Protein AF-A0A7C1JUN6-F1 (afdb_monomer)

Solvent-accessible surface area (backbone atoms only — not comparable to full-atom values): 7566 Å² total; per-residue (Å²): 134,85,79,78,37,72,44,76,47,82,46,76,42,51,48,76,49,101,58,29,40,83,47,44,65,72,46,50,34,46,68,40,61,66,37,29,91,39,66,38,93,96,44,96,58,26,58,61,66,37,82,45,52,35,32,42,36,38,37,27,39,73,39,91,88,45,59,90,89,56,25,65,39,81,71,44,82,46,77,49,48,46,48,38,42,31,40,99,47,67,50,42,90,83,76,44,19,34,9,30,55,36,45,45,66,41,56,75,70,51,61,38,80,40,94,45,60,66,55,37,50,53,54,42,37,54,57,41,69,67,56,79,132

Secondary structure (DSSP, 8-state):
-----EEEEEEEEEEEETTEES--EEEESSGGGT-TTS--TT-SS-GGG-SEEEEEEEEEEE-TTS-TTTSEEEEEEEEEEHHHHEEEEEEETTTTEEEEP-BHHHHHHT--SSSSHHHHHHHHHHHHHT---

pLDDT: mean 89.59, std 12.96, range [29.72, 98.5]

Structure (mmCIF, N/CA/C/O backbone):
data_AF-A0A7C1JUN6-F1
#
_entry.id   AF-A0A7C1JUN6-F1
#
loop_
_atom_site.group_PDB
_atom_site.id
_atom_site.type_symbol
_atom_site.label_atom_id
_atom_site.label_alt_id
_atom_site.label_comp_id
_atom_site.label_asym_id
_atom_site.label_entity_id
_atom_site.label_seq_id
_atom_site.pdbx_PDB_ins_code
_atom_site.Cartn_x
_atom_site.Cartn_y
_atom_site.Cartn_z
_atom_site.occupancy
_atom_site.B_iso_or_equiv
_atom_site.auth_seq_id
_atom_site.auth_comp_id
_atom_site.auth_asym_id
_atom_site.auth_atom_id
_atom_site.pdbx_PDB_model_num
ATOM 1 N N . MET A 1 1 ? -31.708 -3.121 4.197 1.00 29.72 1 MET A N 1
ATOM 2 C CA . MET A 1 1 ? -30.830 -3.143 3.010 1.00 29.72 1 MET A CA 1
ATOM 3 C C . MET A 1 1 ? -29.612 -2.299 3.358 1.00 29.72 1 MET A C 1
ATOM 5 O O . MET A 1 1 ? -29.731 -1.084 3.374 1.00 29.72 1 MET A O 1
ATOM 9 N N . LEU A 1 2 ? -28.510 -2.916 3.797 1.00 32.06 2 LEU A N 1
ATOM 10 C CA . LEU A 1 2 ? -27.254 -2.192 4.029 1.00 32.06 2 LEU A CA 1
ATOM 11 C C . LEU A 1 2 ? -26.626 -1.947 2.655 1.00 32.06 2 LEU A C 1
ATOM 13 O O . LEU A 1 2 ? -26.251 -2.900 1.974 1.00 32.06 2 LEU A O 1
ATOM 17 N N . PHE A 1 3 ? -26.595 -0.692 2.209 1.00 34.91 3 PHE A N 1
ATOM 18 C CA . PHE A 1 3 ? -25.798 -0.319 1.047 1.00 34.91 3 PHE A CA 1
ATOM 19 C C . PHE A 1 3 ? -24.338 -0.349 1.480 1.00 34.91 3 PHE A C 1
ATOM 21 O O . PHE A 1 3 ? -23.904 0.524 2.224 1.00 34.91 3 PHE A O 1
ATOM 28 N N . ALA A 1 4 ? -23.606 -1.370 1.042 1.00 46.62 4 ALA A N 1
ATOM 29 C CA . ALA A 1 4 ? -22.183 -1.432 1.302 1.00 46.62 4 ALA A CA 1
ATOM 30 C C . ALA A 1 4 ? -21.462 -0.378 0.459 1.00 46.62 4 ALA A C 1
ATOM 32 O O . ALA A 1 4 ? -21.389 -0.493 -0.769 1.00 46.62 4 ALA A O 1
ATOM 33 N N . HIS A 1 5 ? -20.944 0.669 1.097 1.00 58.88 5 HIS A N 1
ATOM 34 C CA . HIS A 1 5 ? -20.105 1.644 0.416 1.00 58.88 5 HIS A CA 1
ATOM 35 C C . HIS A 1 5 ? -18.682 1.082 0.349 1.00 58.88 5 HIS A C 1
ATOM 37 O O . HIS A 1 5 ? -17.964 1.047 1.341 1.00 58.88 5 HIS A O 1
ATOM 43 N N . LYS A 1 6 ? -18.249 0.632 -0.833 1.00 64.75 6 LYS A N 1
ATOM 44 C CA . LYS A 1 6 ? -16.844 0.267 -1.075 1.00 64.75 6 LYS A CA 1
ATOM 45 C C . LYS A 1 6 ? -16.107 1.447 -1.698 1.00 64.75 6 LYS A C 1
ATOM 47 O O . LYS A 1 6 ? -16.537 1.978 -2.722 1.00 64.75 6 LYS A O 1
ATOM 52 N N . GLY A 1 7 ? -15.012 1.871 -1.074 1.00 64.94 7 GLY A N 1
ATOM 53 C CA . GLY A 1 7 ? -14.135 2.919 -1.595 1.00 64.94 7 GLY A CA 1
ATOM 54 C C . GLY A 1 7 ? -12.971 2.306 -2.370 1.00 64.94 7 GLY A C 1
ATOM 55 O O . GLY A 1 7 ? -12.432 1.285 -1.952 1.00 64.94 7 GLY A O 1
ATOM 56 N N . SER A 1 8 ? -12.553 2.918 -3.478 1.00 62.59 8 SER A N 1
ATOM 57 C CA . SER A 1 8 ? -11.386 2.475 -4.256 1.00 62.59 8 SER A CA 1
ATOM 58 C C . SER A 1 8 ? -10.433 3.632 -4.537 1.00 62.59 8 SER A C 1
ATOM 60 O O . SER A 1 8 ? -10.881 4.681 -4.997 1.00 62.59 8 SER A O 1
ATOM 62 N N . ASN A 1 9 ? -9.129 3.430 -4.331 1.00 74.81 9 ASN A N 1
ATOM 63 C CA . ASN A 1 9 ? -8.092 4.403 -4.694 1.00 74.81 9 ASN A CA 1
ATOM 64 C C . ASN A 1 9 ? -7.117 3.825 -5.725 1.00 74.81 9 ASN A C 1
ATOM 66 O O . ASN A 1 9 ? -6.701 2.670 -5.617 1.00 74.81 9 ASN A O 1
ATOM 70 N N . LEU A 1 10 ? -6.720 4.660 -6.687 1.00 71.00 10 LEU A N 1
ATOM 71 C CA . LEU A 1 10 ? -5.759 4.319 -7.731 1.00 71.00 10 LEU A CA 1
ATOM 72 C C . LEU A 1 10 ? -4.354 4.786 -7.353 1.00 71.00 10 LEU A C 1
ATOM 74 O O . LEU A 1 10 ? -4.177 5.956 -7.022 1.00 71.00 10 LEU A O 1
ATOM 78 N N . LEU A 1 11 ? -3.364 3.897 -7.435 1.00 84.44 11 LEU A N 1
ATOM 79 C CA . LEU A 1 11 ? -1.960 4.211 -7.168 1.00 84.44 11 LEU A CA 1
ATOM 80 C C . LEU A 1 11 ? -1.072 3.662 -8.293 1.00 84.44 11 LEU A C 1
ATOM 82 O O . LEU A 1 11 ? -1.353 2.607 -8.852 1.00 84.44 11 LEU A O 1
ATOM 86 N N . THR A 1 12 ? 0.027 4.345 -8.605 1.00 78.31 12 THR A N 1
ATOM 87 C CA . THR A 1 12 ? 1.000 3.923 -9.628 1.00 78.31 12 THR A CA 1
ATOM 88 C C . THR A 1 12 ? 2.409 3.963 -9.052 1.00 78.31 12 THR A C 1
ATOM 90 O O . THR A 1 12 ? 2.744 4.919 -8.348 1.00 78.31 12 THR A O 1
ATOM 93 N N . ILE A 1 13 ? 3.252 2.973 -9.351 1.00 90.25 13 ILE A N 1
ATOM 94 C CA . ILE A 1 13 ? 4.625 2.935 -8.846 1.00 90.25 13 ILE A CA 1
ATOM 95 C C . ILE A 1 13 ? 5.596 2.258 -9.811 1.00 90.25 13 ILE A C 1
ATOM 97 O O . ILE A 1 13 ? 5.261 1.279 -10.477 1.00 90.25 13 ILE A O 1
ATOM 101 N N . ASN A 1 14 ? 6.829 2.757 -9.826 1.00 87.81 14 ASN A N 1
ATOM 102 C CA . ASN A 1 14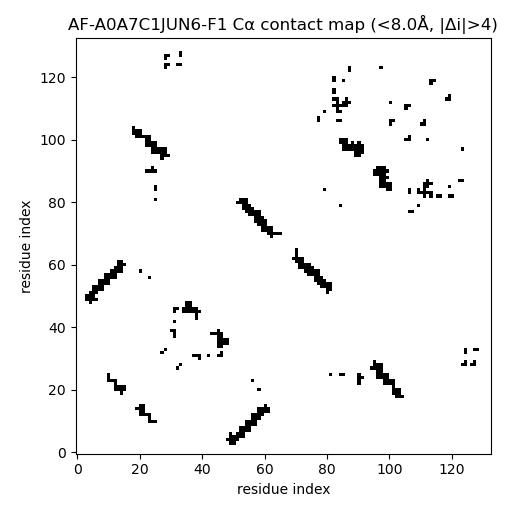 ? 7.918 2.135 -10.564 1.00 87.81 14 ASN A CA 1
ATOM 103 C C . ASN A 1 14 ? 8.503 0.934 -9.797 1.00 87.81 14 ASN A C 1
ATOM 105 O O . ASN A 1 14 ? 8.673 0.954 -8.567 1.00 87.81 14 ASN A O 1
ATOM 109 N N . ARG A 1 15 ? 8.867 -0.098 -10.552 1.00 92.81 15 ARG A N 1
ATOM 110 C CA . ARG A 1 15 ? 9.673 -1.232 -10.119 1.00 92.81 15 ARG A CA 1
ATOM 111 C C . ARG A 1 15 ? 11.136 -0.793 -9.968 1.00 92.81 15 ARG A C 1
ATOM 113 O O . ARG A 1 15 ? 11.707 -0.170 -10.852 1.00 92.81 15 ARG A O 1
ATOM 120 N N . ILE A 1 16 ? 11.755 -1.126 -8.835 1.00 90.56 16 ILE A N 1
ATOM 121 C CA . ILE A 1 16 ? 13.193 -0.892 -8.596 1.00 90.56 16 ILE A CA 1
ATOM 122 C C . ILE A 1 16 ? 14.009 -2.127 -8.986 1.00 90.56 16 ILE A C 1
ATOM 124 O O . ILE A 1 16 ? 15.139 -2.012 -9.447 1.00 90.56 16 ILE A O 1
ATOM 128 N N . SER A 1 17 ? 13.464 -3.323 -8.768 1.00 91.31 17 SER A N 1
ATOM 129 C CA . SER A 1 17 ? 14.097 -4.584 -9.159 1.00 91.31 17 SER A CA 1
ATOM 130 C C . SER A 1 17 ? 13.046 -5.663 -9.405 1.00 91.31 17 SER A C 1
ATOM 132 O O . SER A 1 17 ? 11.865 -5.452 -9.134 1.00 91.31 17 SER A O 1
ATOM 134 N N . LYS A 1 18 ? 13.470 -6.843 -9.879 1.00 89.56 18 LYS A N 1
ATOM 135 C CA . LYS A 1 18 ? 12.582 -7.954 -10.269 1.00 89.56 18 LYS A CA 1
ATOM 136 C C . LYS A 1 18 ? 11.439 -8.236 -9.280 1.00 89.56 18 LYS A C 1
ATOM 138 O O . LYS A 1 18 ? 10.328 -8.492 -9.727 1.00 89.56 18 LYS A O 1
ATOM 143 N N . ASN A 1 19 ? 11.697 -8.166 -7.970 1.00 93.88 19 ASN A N 1
ATOM 144 C CA . ASN A 1 19 ? 10.692 -8.409 -6.927 1.00 93.88 19 ASN A CA 1
ATOM 145 C C . ASN A 1 19 ? 10.514 -7.223 -5.954 1.00 93.88 19 ASN A C 1
ATOM 147 O O . ASN A 1 19 ? 10.147 -7.410 -4.795 1.00 93.88 19 ASN A O 1
ATOM 151 N N . ARG A 1 20 ? 10.818 -5.986 -6.372 1.00 95.62 20 ARG A N 1
ATOM 152 C CA . ARG A 1 20 ? 10.748 -4.830 -5.465 1.00 95.62 20 ARG A CA 1
ATOM 153 C C . ARG A 1 20 ? 10.270 -3.552 -6.137 1.00 95.62 20 ARG A C 1
ATOM 155 O O . ARG A 1 20 ? 10.768 -3.177 -7.194 1.00 95.62 20 ARG A O 1
ATOM 162 N N . ILE A 1 21 ? 9.384 -2.831 -5.456 1.00 95.06 21 ILE A N 1
ATOM 163 C CA . ILE A 1 21 ? 8.948 -1.469 -5.804 1.00 95.06 21 ILE A CA 1
ATOM 164 C C . ILE A 1 21 ? 9.556 -0.424 -4.860 1.00 95.06 21 ILE A C 1
ATOM 166 O O . ILE A 1 21 ? 10.036 -0.746 -3.768 1.00 95.06 21 ILE A O 1
ATOM 170 N N . SER A 1 22 ? 9.504 0.854 -5.244 1.00 90.25 22 SER A N 1
ATOM 171 C CA . SER A 1 22 ? 9.870 1.965 -4.347 1.00 90.25 22 SER A CA 1
ATOM 172 C C . SER A 1 22 ? 8.918 2.104 -3.156 1.00 90.25 22 SER A C 1
ATOM 174 O O . SER A 1 22 ? 9.361 2.461 -2.056 1.00 90.25 22 SER A O 1
ATOM 176 N N . GLY A 1 23 ? 7.659 1.705 -3.349 1.00 92.38 23 GLY A N 1
ATOM 177 C CA . GLY A 1 23 ? 6.589 1.680 -2.355 1.00 92.38 23 GLY A CA 1
ATOM 178 C C . GLY A 1 23 ? 5.499 2.696 -2.683 1.00 92.38 23 GLY A C 1
ATOM 179 O O . GLY A 1 23 ? 5.791 3.849 -2.985 1.00 92.38 23 GLY A O 1
ATOM 180 N N . PHE A 1 24 ? 4.241 2.275 -2.600 1.00 93.75 24 PHE A N 1
ATOM 181 C CA . PHE A 1 24 ? 3.095 3.163 -2.747 1.00 93.75 24 PHE A CA 1
ATOM 182 C C . PHE A 1 24 ? 2.894 4.032 -1.497 1.00 93.75 24 PHE A C 1
ATOM 184 O O . PHE A 1 24 ? 3.221 3.631 -0.374 1.00 93.75 24 PHE A O 1
ATOM 191 N N . THR A 1 25 ? 2.275 5.197 -1.684 1.00 93.69 25 THR A N 1
ATOM 192 C CA . THR A 1 25 ? 1.709 6.020 -0.609 1.00 93.69 25 THR A CA 1
ATOM 193 C C . THR A 1 25 ? 0.220 5.711 -0.467 1.00 93.69 25 THR A C 1
ATOM 195 O O . THR A 1 25 ? -0.613 6.116 -1.271 1.00 93.69 25 THR A O 1
ATOM 198 N N . VAL A 1 26 ? -0.146 4.980 0.582 1.00 93.06 26 VAL A N 1
ATOM 199 C CA . VAL A 1 26 ? -1.496 4.427 0.775 1.00 93.06 26 VAL A CA 1
ATOM 200 C C . VAL A 1 26 ? -2.408 5.409 1.532 1.00 93.06 26 VAL A C 1
ATOM 202 O O . VAL A 1 26 ? -3.155 5.050 2.444 1.00 93.06 26 VAL A O 1
ATOM 205 N N . GLY A 1 27 ? -2.330 6.689 1.168 1.00 90.62 27 GLY A N 1
ATOM 206 C CA . GLY A 1 27 ? -3.040 7.783 1.831 1.00 90.62 27 GLY A CA 1
ATOM 207 C C . GLY A 1 27 ? -2.400 8.254 3.144 1.00 90.62 27 GLY A C 1
ATOM 208 O O . GLY A 1 27 ? -1.450 7.662 3.659 1.00 90.62 27 GLY A O 1
ATOM 209 N N . SER A 1 28 ? -2.909 9.366 3.681 1.00 91.56 28 SER A N 1
ATOM 210 C CA . SER A 1 28 ? -2.420 9.940 4.939 1.00 91.56 28 SER A CA 1
ATOM 211 C C . SER A 1 28 ? -2.964 9.187 6.155 1.00 91.56 28 SER A C 1
ATOM 213 O O . SER A 1 28 ? -4.117 8.766 6.157 1.00 91.56 28 SER A O 1
ATOM 215 N N . PHE A 1 29 ? -2.159 9.079 7.216 1.00 93.50 29 PHE A N 1
ATOM 216 C CA . PHE A 1 29 ? -2.620 8.657 8.549 1.00 93.50 29 PHE A CA 1
ATOM 217 C C . PHE A 1 29 ? -2.960 9.848 9.467 1.00 93.50 29 PHE A C 1
ATOM 219 O O . PHE A 1 29 ? -2.943 9.732 10.693 1.00 93.50 29 PHE A O 1
ATOM 226 N N . ALA A 1 30 ? -3.236 11.011 8.875 1.00 90.88 30 ALA A N 1
ATOM 227 C CA . ALA A 1 30 ? -3.783 12.201 9.522 1.00 90.88 30 ALA A CA 1
ATOM 228 C C . ALA A 1 30 ? -5.137 12.585 8.886 1.00 90.88 30 ALA A C 1
ATOM 230 O O . ALA A 1 30 ? -5.602 11.930 7.951 1.00 90.88 30 ALA A O 1
ATOM 231 N N . GLY A 1 31 ? -5.781 13.645 9.387 1.00 91.12 31 GLY A N 1
ATOM 232 C CA . GLY A 1 31 ? -7.015 14.181 8.801 1.00 91.12 31 GLY A CA 1
ATOM 233 C C . GLY A 1 31 ? -8.147 13.153 8.786 1.00 91.12 31 GLY A C 1
ATOM 234 O O . GLY A 1 31 ? -8.565 12.691 9.848 1.00 91.12 31 GLY A O 1
ATOM 235 N N . TYR A 1 32 ? -8.608 12.769 7.588 1.00 92.44 32 TYR A N 1
ATOM 236 C CA . TYR A 1 32 ? -9.741 11.849 7.403 1.00 92.44 32 TYR A CA 1
ATOM 237 C C . TYR A 1 32 ? -9.554 10.516 8.132 1.00 92.44 32 TYR A C 1
ATOM 239 O O . TYR A 1 32 ? -10.516 9.941 8.625 1.00 92.44 32 TYR A O 1
ATOM 247 N N . PHE A 1 33 ? -8.314 10.026 8.227 1.00 93.88 33 PHE A N 1
ATOM 248 C CA . PHE A 1 33 ? -8.037 8.718 8.815 1.00 93.88 33 PHE A CA 1
ATOM 249 C C . PHE A 1 33 ? -8.157 8.726 10.348 1.00 93.88 33 PHE A C 1
ATOM 251 O O . PHE A 1 33 ? -8.447 7.697 10.960 1.00 93.88 33 PHE A O 1
ATOM 258 N N . LEU A 1 34 ? -7.941 9.892 10.971 1.00 94.62 34 LEU A N 1
ATOM 259 C CA . LEU A 1 34 ? -8.098 10.100 12.415 1.00 94.62 34 LEU A CA 1
ATOM 260 C C . LEU A 1 34 ? -9.531 10.464 12.815 1.00 94.62 34 LEU A C 1
ATOM 262 O O . LEU A 1 34 ? -9.878 10.278 13.980 1.00 94.62 34 LEU A O 1
ATOM 266 N N . HIS A 1 35 ? -10.324 10.964 11.866 1.00 94.31 35 HIS A N 1
ATOM 267 C CA . HIS A 1 35 ? -11.705 11.407 12.056 1.00 94.31 35 HIS A CA 1
ATOM 268 C C . HIS A 1 35 ? -12.641 10.670 11.087 1.00 94.31 35 HIS A C 1
ATOM 270 O O . HIS A 1 35 ? -13.198 11.305 10.185 1.00 94.31 35 HIS A O 1
ATOM 276 N N . PRO A 1 36 ? -12.777 9.333 11.210 1.00 94.19 36 PRO A N 1
ATOM 277 C CA . PRO A 1 36 ? -13.568 8.532 10.279 1.00 94.19 36 PRO A CA 1
ATOM 278 C C . PRO A 1 36 ? -15.044 8.946 10.219 1.00 94.19 36 PRO A C 1
ATOM 280 O O . PRO A 1 36 ? -15.682 8.746 9.193 1.00 94.19 36 PRO A O 1
ATOM 283 N N . GLU A 1 37 ? -15.561 9.570 11.274 1.00 95.50 37 GLU A N 1
ATOM 284 C CA . GLU A 1 37 ? -16.924 10.084 11.393 1.00 95.50 37 GLU A CA 1
ATOM 285 C C . GLU A 1 37 ? -17.157 11.418 10.666 1.00 95.50 37 GLU A C 1
ATOM 287 O O . GLU A 1 37 ? -18.298 11.846 10.503 1.00 95.50 37 GLU A O 1
ATOM 292 N N . LYS A 1 38 ? -16.092 12.109 10.236 1.00 94.12 38 LYS A N 1
ATOM 293 C CA . LYS A 1 38 ? -16.189 13.440 9.627 1.00 94.12 38 LYS A CA 1
ATOM 294 C C . LYS A 1 38 ? -15.841 13.409 8.149 1.00 94.12 38 LYS A C 1
ATOM 296 O O . LYS A 1 38 ? -14.797 12.905 7.735 1.00 94.12 38 LYS A O 1
ATOM 301 N N . LYS A 1 39 ? -16.661 14.087 7.348 1.00 93.56 39 LYS A N 1
ATOM 302 C CA . LYS A 1 39 ? -16.317 14.402 5.963 1.00 93.56 39 LYS A CA 1
ATOM 303 C C . LYS A 1 39 ? -15.221 15.470 5.948 1.00 93.56 39 LYS A C 1
ATOM 305 O O . LYS A 1 39 ? -15.466 16.625 6.284 1.00 93.56 39 LYS A O 1
ATOM 310 N N . MET A 1 40 ? -14.010 15.076 5.569 1.00 89.12 40 MET A N 1
ATOM 311 C CA . MET A 1 40 ? -12.870 15.984 5.427 1.00 89.12 40 MET A CA 1
ATOM 312 C C . MET A 1 40 ? -12.779 16.572 4.010 1.00 89.12 40 MET A C 1
ATOM 314 O O . MET A 1 40 ? -13.302 15.972 3.065 1.00 89.12 40 MET A O 1
ATOM 318 N N . PRO A 1 41 ? -12.101 17.723 3.826 1.00 85.75 41 PRO A N 1
ATOM 319 C CA . PRO A 1 41 ? -11.816 18.261 2.498 1.00 85.75 41 PRO A CA 1
ATOM 320 C C . PRO A 1 41 ? -11.150 17.215 1.595 1.00 85.75 41 PRO A C 1
ATOM 322 O O . PRO A 1 41 ? -10.227 16.521 2.015 1.00 85.75 41 PRO A O 1
ATOM 325 N N . GLY A 1 42 ? -11.637 17.091 0.359 1.00 81.44 42 GLY A N 1
ATOM 326 C CA . GLY A 1 42 ? -11.169 16.086 -0.604 1.00 81.44 42 GLY A CA 1
ATOM 327 C C . GLY A 1 42 ? -11.827 14.705 -0.480 1.00 81.44 42 GLY A C 1
ATOM 328 O O . GLY A 1 42 ? -11.654 13.881 -1.373 1.00 81.44 42 GLY A O 1
ATOM 329 N N . CYS A 1 43 ? -12.626 14.447 0.560 1.00 84.62 43 CYS A N 1
ATOM 330 C CA . CYS A 1 43 ? -13.405 13.216 0.689 1.00 84.62 43 CYS A CA 1
ATOM 331 C C . CYS A 1 43 ? -14.863 13.445 0.259 1.00 84.62 43 CYS A C 1
ATOM 333 O O . CYS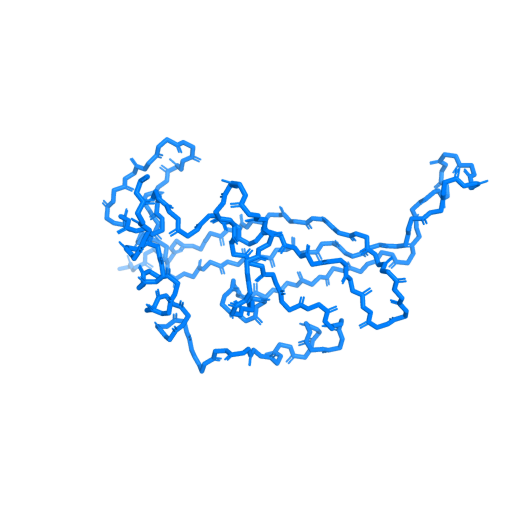 A 1 43 ? -15.510 14.401 0.692 1.00 84.62 43 CYS A O 1
ATOM 335 N N . LYS A 1 44 ? -15.412 12.545 -0.569 1.00 88.88 44 LYS A N 1
ATOM 336 C CA . LYS A 1 44 ? -16.839 12.578 -0.943 1.00 88.88 44 LYS A CA 1
ATOM 337 C C . LYS A 1 44 ? -17.736 12.207 0.244 1.00 88.88 44 LYS A C 1
ATOM 339 O O . LYS A 1 44 ? -18.727 12.897 0.484 1.00 88.88 44 LYS A O 1
ATOM 344 N N . PHE A 1 45 ? -17.313 11.193 0.995 1.00 91.06 45 PHE A N 1
ATOM 345 C CA . PHE A 1 45 ? -17.947 10.661 2.200 1.00 91.06 45 PHE A CA 1
ATOM 346 C C . PHE A 1 45 ? -16.906 10.549 3.332 1.00 91.06 45 PHE A C 1
ATOM 348 O O . PHE A 1 45 ? -15.710 10.443 3.030 1.00 91.06 45 PHE A O 1
ATOM 355 N N . PRO A 1 46 ? -17.312 10.609 4.612 1.00 94.00 46 PRO A N 1
ATOM 356 C CA . PRO A 1 46 ? -16.474 10.226 5.746 1.00 94.00 46 PRO A CA 1
ATOM 357 C C . PRO A 1 46 ? -15.825 8.853 5.540 1.00 94.00 46 PRO A C 1
ATOM 359 O O . PRO A 1 46 ? -16.410 7.953 4.945 1.00 94.00 46 PRO A O 1
ATOM 362 N N . TYR A 1 47 ? -14.605 8.674 6.045 1.00 93.44 47 TYR A N 1
ATOM 363 C CA . TYR A 1 47 ? -13.870 7.419 5.861 1.00 93.44 47 TYR A CA 1
ATOM 364 C C . TYR A 1 47 ? -14.591 6.212 6.484 1.00 93.44 47 TYR A C 1
ATOM 366 O O . TYR A 1 47 ? -14.511 5.116 5.939 1.00 93.44 47 TYR A O 1
ATOM 374 N N . GLY A 1 48 ? -15.298 6.420 7.598 1.00 93.56 48 GLY A N 1
ATOM 375 C CA . GLY A 1 48 ? -16.040 5.382 8.311 1.00 93.56 48 GLY A CA 1
ATOM 376 C C . GLY A 1 48 ? -17.398 5.027 7.705 1.00 93.56 48 GLY A C 1
ATOM 377 O O . GLY A 1 48 ? -18.048 4.133 8.227 1.00 93.56 48 GLY A O 1
ATOM 378 N N . GLU A 1 49 ? -17.840 5.701 6.635 1.00 94.81 49 GLU A N 1
ATOM 379 C CA . GLU A 1 49 ? -19.041 5.276 5.896 1.00 94.81 49 GLU A CA 1
ATOM 380 C C . GLU A 1 49 ? -18.762 4.103 4.951 1.00 94.81 49 GLU A C 1
ATOM 382 O O . GLU A 1 49 ? -19.701 3.475 4.473 1.00 94.81 49 GLU A O 1
ATOM 387 N N . PHE A 1 50 ? -17.489 3.814 4.666 1.00 92.00 50 PHE A N 1
ATOM 388 C CA . PHE A 1 50 ? -17.110 2.694 3.817 1.00 92.00 50 PHE A CA 1
ATOM 389 C C . PHE A 1 50 ? -16.890 1.427 4.644 1.00 92.00 50 PHE A C 1
ATOM 391 O O . PHE A 1 50 ? -16.139 1.460 5.617 1.00 92.00 50 PHE A O 1
ATOM 398 N N . ASP A 1 51 ? -17.458 0.306 4.196 1.00 92.19 51 ASP A N 1
ATOM 399 C CA . ASP A 1 51 ? -17.228 -1.007 4.818 1.00 92.19 51 ASP A CA 1
ATOM 400 C C . ASP A 1 51 ? -15.837 -1.554 4.492 1.00 92.19 51 ASP A C 1
ATOM 402 O O . ASP A 1 51 ? -15.259 -2.313 5.262 1.00 92.19 51 ASP A O 1
ATOM 406 N N . GLU A 1 52 ? -15.312 -1.196 3.317 1.00 92.31 52 GLU A N 1
ATOM 407 C CA . GLU A 1 52 ? -14.016 -1.652 2.830 1.00 92.31 52 GLU A CA 1
ATOM 408 C C . GLU A 1 52 ? -13.337 -0.563 1.991 1.00 92.31 52 GLU A C 1
ATOM 410 O O . GLU A 1 52 ? -13.958 0.092 1.142 1.00 92.31 52 GLU A O 1
ATOM 415 N N . HIS A 1 53 ? -12.020 -0.441 2.160 1.00 94.44 53 HIS A N 1
ATOM 416 C CA . HIS A 1 53 ? -11.165 0.422 1.346 1.00 94.44 53 HIS A CA 1
ATOM 417 C C . HIS A 1 53 ? -10.261 -0.429 0.460 1.00 94.44 53 HIS A C 1
ATOM 419 O O . HIS A 1 53 ? -9.366 -1.109 0.956 1.00 94.44 53 HIS A O 1
ATOM 425 N N . TRP A 1 54 ? -10.451 -0.366 -0.853 1.00 95.62 54 TRP A N 1
ATOM 426 C CA . TRP A 1 54 ? -9.667 -1.104 -1.842 1.00 95.62 54 TRP A CA 1
ATOM 427 C C . TRP A 1 54 ? -8.640 -0.216 -2.535 1.00 95.62 54 TRP A C 1
ATOM 429 O O . TRP A 1 54 ? -8.845 0.981 -2.746 1.00 95.62 54 TRP A O 1
ATOM 439 N N . ILE A 1 55 ? -7.519 -0.817 -2.914 1.00 94.81 55 ILE A N 1
ATOM 440 C CA . ILE A 1 55 ? -6.471 -0.177 -3.701 1.00 94.81 55 ILE A CA 1
ATOM 441 C C . ILE A 1 55 ? -6.332 -0.923 -5.019 1.00 94.81 55 ILE A C 1
ATOM 443 O O . ILE A 1 55 ? -6.263 -2.152 -5.035 1.00 94.81 55 ILE A O 1
ATOM 447 N N . ILE A 1 56 ? -6.242 -0.15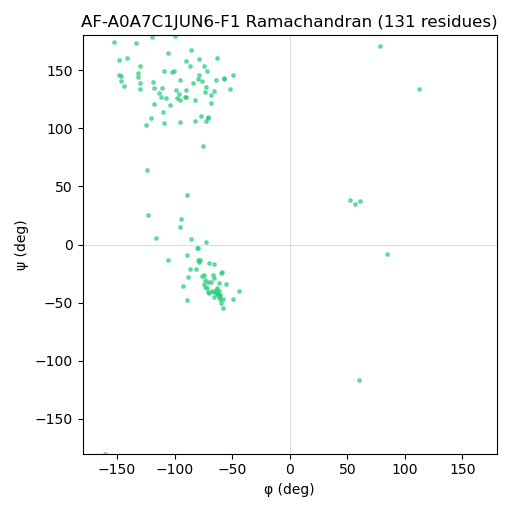7 -6.102 1.00 95.81 56 ILE A N 1
ATOM 448 C CA . ILE A 1 56 ? -5.831 -0.624 -7.423 1.00 95.81 56 ILE A CA 1
ATOM 449 C C . ILE A 1 56 ? -4.446 -0.024 -7.678 1.00 95.81 56 ILE A C 1
ATOM 451 O O . ILE A 1 56 ? -4.308 1.180 -7.898 1.00 95.81 56 ILE A O 1
ATOM 455 N N . GLY A 1 57 ? -3.412 -0.852 -7.559 1.00 94.50 57 GLY A N 1
ATOM 456 C CA . GLY A 1 57 ? -2.013 -0.468 -7.706 1.00 94.50 57 GLY A CA 1
ATOM 457 C C . GLY A 1 57 ? -1.443 -0.920 -9.045 1.00 94.50 57 GLY A C 1
ATOM 458 O O . GLY A 1 57 ? -1.380 -2.116 -9.303 1.00 94.50 57 GLY A O 1
ATOM 459 N N . PHE A 1 58 ? -0.974 0.018 -9.862 1.00 95.62 58 PHE A N 1
ATOM 460 C CA . PHE A 1 58 ? -0.200 -0.269 -11.066 1.00 95.62 58 PHE A CA 1
ATOM 461 C C . PHE A 1 58 ? 1.292 -0.296 -10.743 1.00 95.62 58 PHE A C 1
ATOM 463 O O . PHE A 1 58 ? 1.831 0.665 -10.188 1.00 95.62 58 PHE A O 1
ATOM 470 N N . ILE A 1 59 ? 1.958 -1.380 -11.119 1.00 95.50 59 ILE A N 1
ATOM 471 C CA . ILE A 1 59 ? 3.409 -1.546 -11.041 1.00 95.50 59 ILE A CA 1
ATOM 472 C C . ILE A 1 59 ? 3.932 -1.620 -12.469 1.00 95.50 59 ILE A C 1
ATOM 474 O O . ILE A 1 59 ? 3.408 -2.398 -13.255 1.00 95.50 59 ILE A O 1
ATOM 478 N N . TYR A 1 60 ? 4.960 -0.848 -12.805 1.00 95.06 60 TYR A N 1
ATOM 479 C CA . TYR A 1 60 ? 5.561 -0.866 -14.140 1.00 95.06 60 TYR A CA 1
ATOM 480 C C . TYR A 1 60 ? 7.082 -0.742 -14.076 1.00 95.06 60 TYR A C 1
ATOM 482 O O . TYR A 1 60 ? 7.630 -0.294 -13.068 1.00 95.06 60 TYR A O 1
ATOM 490 N N . THR A 1 61 ? 7.758 -1.136 -15.151 1.00 94.62 61 THR A N 1
ATOM 491 C CA . THR A 1 61 ? 9.173 -0.841 -15.389 1.00 94.62 61 THR A CA 1
ATOM 492 C C . THR A 1 61 ? 9.272 0.476 -16.158 1.00 94.62 61 THR A C 1
ATOM 494 O O . THR A 1 61 ? 8.640 0.633 -17.201 1.00 94.62 61 THR A O 1
ATOM 497 N N . TRP A 1 62 ? 10.055 1.424 -15.641 1.00 93.38 62 TRP A N 1
ATOM 498 C CA . TRP A 1 62 ? 10.375 2.681 -16.321 1.00 93.38 62 TRP A CA 1
ATOM 499 C C . TRP A 1 62 ? 11.738 2.608 -17.010 1.00 93.38 62 TRP A C 1
ATOM 501 O O . TRP A 1 62 ? 12.742 2.348 -16.342 1.00 93.38 62 TRP A O 1
ATOM 511 N N . ASN A 1 63 ? 11.785 2.903 -18.310 1.00 93.81 63 ASN A N 1
ATOM 512 C CA . ASN A 1 63 ? 13.027 3.049 -19.064 1.00 93.81 63 ASN A CA 1
ATOM 513 C C . ASN A 1 63 ? 13.077 4.425 -19.757 1.00 93.81 63 ASN A C 1
ATOM 515 O O . ASN A 1 63 ? 12.431 4.597 -20.790 1.00 93.81 63 ASN A O 1
ATOM 519 N N . PRO A 1 64 ? 13.837 5.402 -19.225 1.00 92.81 64 PRO A N 1
ATOM 520 C CA . PRO A 1 64 ? 13.901 6.745 -19.801 1.00 92.81 64 PRO A CA 1
ATOM 521 C C . PRO A 1 64 ? 14.632 6.806 -21.151 1.00 92.81 64 PRO A C 1
ATOM 523 O O . PRO A 1 64 ? 14.474 7.792 -21.861 1.00 92.81 64 PRO A O 1
ATOM 526 N N . GLU A 1 65 ? 15.402 5.772 -21.506 1.00 96.06 65 GLU A N 1
ATOM 527 C CA . GLU A 1 65 ? 16.173 5.709 -22.756 1.00 96.06 65 GLU A CA 1
ATOM 528 C C . GLU A 1 65 ? 15.378 5.090 -23.921 1.00 96.06 65 GLU A C 1
ATOM 530 O O . GLU A 1 65 ? 15.842 5.087 -25.060 1.00 96.06 65 GLU A O 1
ATOM 535 N N . ALA A 1 66 ? 14.198 4.521 -23.651 1.00 94.50 66 ALA A N 1
ATOM 536 C CA . ALA A 1 66 ? 13.313 4.001 -24.690 1.00 94.50 66 ALA A CA 1
ATOM 537 C C . ALA A 1 66 ? 12.542 5.138 -25.378 1.00 94.50 66 ALA A C 1
ATOM 539 O O . ALA A 1 66 ? 12.362 6.222 -24.819 1.00 94.50 66 ALA A O 1
ATOM 540 N N . ASP A 1 67 ? 12.033 4.885 -26.586 1.00 94.69 67 ASP A N 1
ATOM 541 C CA . ASP A 1 67 ? 11.130 5.833 -27.231 1.00 94.69 67 ASP A CA 1
ATOM 542 C C . ASP A 1 67 ? 9.829 6.000 -26.425 1.00 94.69 67 ASP A C 1
ATOM 544 O O . ASP A 1 67 ? 9.455 5.164 -25.595 1.00 94.69 67 ASP A O 1
ATOM 548 N N . SER A 1 68 ? 9.116 7.097 -26.680 1.00 91.38 68 SER A N 1
ATOM 549 C CA . SER A 1 68 ? 7.964 7.504 -25.872 1.00 91.38 68 SER A CA 1
ATOM 550 C C . SER A 1 68 ? 6.839 6.465 -25.805 1.00 91.38 68 SER A C 1
ATOM 552 O O . SER A 1 68 ? 6.077 6.485 -24.842 1.00 91.38 68 SER A O 1
ATOM 554 N N . LEU A 1 69 ? 6.722 5.560 -26.785 1.00 92.31 69 LEU A N 1
ATOM 555 C CA . LEU A 1 69 ? 5.705 4.505 -26.768 1.00 92.31 69 LEU A CA 1
ATOM 556 C C . LEU A 1 69 ? 6.116 3.302 -25.909 1.00 92.31 69 LEU A C 1
ATOM 558 O O . LEU A 1 69 ? 5.245 2.564 -25.454 1.00 92.31 69 LEU A O 1
ATOM 562 N N . HIS A 1 70 ? 7.412 3.121 -25.647 1.00 93.00 70 HIS A N 1
ATOM 563 C CA . HIS A 1 70 ? 7.961 1.955 -24.948 1.00 93.00 70 HIS A CA 1
ATOM 564 C C . HIS A 1 70 ? 8.620 2.291 -23.602 1.00 93.00 70 HIS A C 1
ATOM 566 O O . HIS A 1 70 ? 9.181 1.410 -22.951 1.00 93.00 70 HIS A O 1
ATOM 572 N N . MET A 1 71 ? 8.536 3.544 -23.140 1.00 95.06 71 MET A N 1
ATOM 573 C CA . MET A 1 71 ? 9.152 3.970 -21.874 1.00 95.06 71 MET A CA 1
ATOM 574 C C . MET A 1 71 ? 8.542 3.319 -20.619 1.00 95.06 71 MET A C 1
ATOM 576 O O . MET A 1 71 ? 9.143 3.347 -19.543 1.00 95.06 71 MET A O 1
ATOM 580 N N . VAL A 1 72 ? 7.347 2.738 -20.756 1.00 94.50 72 VAL A N 1
ATOM 581 C CA . VAL A 1 72 ? 6.645 1.968 -19.727 1.00 94.50 72 VAL A CA 1
ATOM 582 C C . VAL A 1 72 ? 6.466 0.538 -20.233 1.00 94.50 72 VAL A C 1
ATOM 584 O O . VAL A 1 72 ? 5.804 0.318 -21.244 1.00 94.50 72 VAL A O 1
ATOM 587 N N . SER A 1 73 ? 7.006 -0.439 -19.506 1.00 93.88 73 SER A N 1
ATOM 588 C CA . SER A 1 73 ? 6.859 -1.867 -19.817 1.00 93.88 73 SER A CA 1
ATOM 589 C C . SER A 1 73 ? 6.487 -2.688 -18.580 1.00 93.88 73 SER A C 1
ATOM 591 O O . SER A 1 73 ? 6.456 -2.178 -17.458 1.00 93.88 73 SER A O 1
ATOM 593 N N . ASP A 1 74 ? 6.189 -3.977 -18.783 1.00 92.75 74 ASP A N 1
ATOM 594 C CA . ASP A 1 74 ? 5.940 -4.964 -17.717 1.00 92.75 74 ASP A CA 1
ATOM 595 C C . ASP A 1 74 ? 4.880 -4.536 -16.692 1.00 92.75 74 ASP A C 1
ATOM 597 O O . ASP A 1 74 ? 5.029 -4.768 -15.485 1.00 92.75 74 ASP A O 1
ATOM 601 N N . ALA A 1 75 ? 3.826 -3.879 -17.179 1.00 93.19 75 ALA A N 1
ATOM 602 C CA . ALA A 1 75 ? 2.756 -3.372 -16.341 1.00 93.19 75 ALA A CA 1
ATOM 603 C C . ALA A 1 75 ? 1.976 -4.520 -15.682 1.00 93.19 75 ALA A C 1
ATOM 605 O O . ALA A 1 75 ? 1.538 -5.466 -16.335 1.00 93.19 75 ALA A O 1
ATOM 606 N N . GLU A 1 76 ? 1.766 -4.402 -14.378 1.00 93.94 76 GLU A N 1
ATOM 607 C CA . GLU A 1 76 ? 0.996 -5.329 -13.559 1.00 93.94 76 GLU A CA 1
ATOM 608 C C . GLU A 1 76 ? 0.015 -4.548 -12.687 1.00 93.94 76 GLU A C 1
ATOM 610 O O . GLU A 1 76 ? 0.328 -3.461 -12.196 1.00 93.94 76 GLU A O 1
ATOM 615 N N . VAL A 1 77 ? -1.169 -5.123 -12.469 1.00 95.25 77 VAL A N 1
ATOM 616 C CA . VAL A 1 77 ? -2.204 -4.549 -11.608 1.00 95.25 77 VAL A CA 1
ATOM 617 C C . VAL A 1 77 ? -2.376 -5.412 -10.366 1.00 95.25 77 VAL A C 1
ATOM 619 O O . VAL A 1 77 ? -2.642 -6.607 -10.462 1.00 95.25 77 VAL A O 1
ATOM 622 N N . ILE A 1 78 ? -2.282 -4.787 -9.196 1.00 94.19 78 ILE A N 1
ATOM 623 C CA . ILE A 1 78 ? -2.607 -5.385 -7.902 1.00 94.19 78 ILE A CA 1
ATOM 624 C C . ILE A 1 78 ? -3.913 -4.778 -7.401 1.00 94.19 78 ILE A C 1
ATOM 626 O O . ILE A 1 78 ? -4.022 -3.560 -7.270 1.00 94.19 78 ILE A O 1
ATOM 630 N N . VAL A 1 79 ? -4.889 -5.624 -7.074 1.00 95.88 79 VAL A N 1
ATOM 631 C CA . VAL A 1 79 ? -6.159 -5.206 -6.468 1.00 95.88 79 VAL A CA 1
ATOM 632 C C . VAL A 1 79 ? -6.306 -5.892 -5.119 1.00 95.88 79 VAL A C 1
ATOM 634 O O . VAL A 1 79 ? -6.485 -7.105 -5.059 1.00 95.88 79 VAL A O 1
ATOM 637 N N . GLN A 1 80 ? -6.187 -5.133 -4.030 1.00 96.31 80 GLN A N 1
ATOM 638 C CA . GLN A 1 80 ? -6.268 -5.670 -2.666 1.00 96.31 80 GLN A CA 1
ATOM 639 C C . GLN A 1 80 ? -6.867 -4.642 -1.693 1.00 96.31 80 GLN A C 1
ATOM 641 O O . GLN A 1 80 ? -6.793 -3.434 -1.948 1.00 96.31 80 GLN A O 1
ATOM 646 N N . PRO A 1 81 ? -7.402 -5.086 -0.539 1.00 96.75 81 PRO A N 1
ATOM 647 C CA . PRO A 1 81 ? -7.763 -4.189 0.550 1.00 96.75 81 PRO A CA 1
ATOM 648 C C . PRO A 1 81 ? -6.564 -3.356 1.013 1.00 96.75 81 PRO A C 1
ATOM 650 O O . PRO A 1 81 ? -5.433 -3.844 1.101 1.00 96.75 81 PRO A O 1
ATOM 653 N N . LYS A 1 82 ? -6.826 -2.100 1.377 1.00 96.50 82 LYS A N 1
ATOM 654 C CA . LYS A 1 82 ? -5.843 -1.109 1.826 1.00 96.50 82 LYS A CA 1
ATOM 655 C C . LYS A 1 82 ? -4.918 -1.659 2.908 1.00 96.50 82 LYS A C 1
ATOM 657 O O . LYS A 1 82 ? -3.700 -1.515 2.811 1.00 96.50 82 LYS A O 1
ATOM 662 N N . TRP A 1 83 ? -5.493 -2.316 3.913 1.00 97.75 83 TRP A N 1
ATOM 663 C CA . TRP A 1 83 ? -4.749 -2.857 5.048 1.00 97.75 83 TRP A CA 1
ATOM 664 C C . TRP A 1 83 ? -3.810 -4.010 4.663 1.00 97.75 83 TRP A C 1
ATOM 666 O O . TRP A 1 83 ? -2.788 -4.190 5.319 1.00 97.75 83 TRP A O 1
ATOM 676 N N . LYS A 1 84 ? -4.102 -4.754 3.582 1.00 98.06 84 LYS A N 1
ATOM 677 C CA . LYS A 1 84 ? -3.237 -5.846 3.100 1.00 98.06 84 LYS A CA 1
ATOM 678 C C . LYS A 1 84 ? -2.001 -5.351 2.356 1.00 98.06 84 LYS A C 1
ATOM 680 O O . LYS A 1 84 ? -0.985 -6.035 2.342 1.00 98.06 84 LYS A O 1
ATOM 685 N N . ILE A 1 85 ? -2.082 -4.170 1.742 1.00 96.88 85 ILE A N 1
ATOM 686 C CA . ILE A 1 85 ? -0.960 -3.543 1.026 1.00 96.88 85 ILE A CA 1
ATOM 687 C C . ILE A 1 85 ? -0.108 -2.682 1.964 1.00 96.88 85 ILE A C 1
ATOM 689 O O . ILE A 1 85 ? 1.079 -2.479 1.705 1.00 96.88 85 ILE A O 1
ATOM 693 N N . ALA A 1 86 ? -0.694 -2.132 3.027 1.00 97.62 86 ALA A N 1
ATOM 694 C CA . ALA A 1 86 ? 0.003 -1.243 3.944 1.00 97.62 86 ALA A CA 1
ATOM 695 C C . ALA A 1 86 ? 1.146 -1.951 4.693 1.00 97.62 86 ALA A C 1
ATOM 697 O O . ALA A 1 86 ? 1.009 -3.086 5.143 1.00 97.62 86 ALA A O 1
ATOM 698 N N . SER A 1 87 ? 2.256 -1.238 4.883 1.00 97.56 87 SER A N 1
ATOM 699 C CA . SER A 1 87 ? 3.308 -1.620 5.829 1.00 97.56 87 SER A CA 1
ATOM 700 C C . SER A 1 87 ? 3.179 -0.829 7.131 1.00 97.56 87 SER A C 1
ATOM 702 O O . SER A 1 87 ? 2.308 0.032 7.280 1.00 97.56 87 SER A O 1
ATOM 704 N N . LYS A 1 88 ? 4.074 -1.091 8.083 1.00 97.00 88 LYS A N 1
ATOM 705 C CA . LYS A 1 88 ? 4.276 -0.294 9.309 1.00 97.00 88 LYS A CA 1
ATOM 706 C C . LYS A 1 88 ? 5.239 0.890 9.110 1.00 97.00 88 LYS A C 1
ATOM 708 O O . LYS A 1 88 ? 5.563 1.615 10.055 1.00 97.00 88 LYS A O 1
ATOM 713 N N . SER A 1 89 ? 5.688 1.127 7.877 1.00 94.62 89 SER A N 1
ATOM 714 C CA . SER A 1 89 ? 6.607 2.213 7.512 1.00 94.62 89 SER A CA 1
ATOM 715 C C . SER A 1 89 ? 5.873 3.396 6.883 1.00 94.62 89 SER A C 1
ATOM 717 O O . SER A 1 89 ? 4.848 3.229 6.229 1.00 94.62 89 SER A O 1
ATOM 719 N N . THR A 1 90 ? 6.380 4.618 7.066 1.00 92.94 90 THR A N 1
ATOM 720 C CA . THR A 1 90 ? 5.828 5.804 6.386 1.00 92.94 90 THR A CA 1
ATOM 721 C C . THR A 1 90 ? 6.264 5.833 4.927 1.00 92.94 90 THR A C 1
ATOM 723 O O . THR A 1 90 ? 7.425 5.554 4.636 1.00 92.94 90 THR A O 1
ATOM 726 N N . GLY A 1 91 ? 5.363 6.224 4.025 1.00 84.25 91 GLY A N 1
ATOM 727 C CA . GLY A 1 91 ? 5.677 6.405 2.605 1.00 84.25 91 GLY A CA 1
ATOM 728 C C . GLY A 1 91 ? 6.500 7.670 2.345 1.00 84.25 91 GLY A C 1
ATOM 729 O O . GLY A 1 91 ? 7.418 7.656 1.534 1.00 84.25 91 GLY A O 1
ATOM 730 N N . THR A 1 92 ? 6.217 8.746 3.085 1.00 77.06 92 THR A N 1
ATOM 731 C CA . THR A 1 92 ? 6.917 10.037 2.995 1.00 77.06 92 THR A CA 1
ATOM 732 C C . THR A 1 92 ? 6.983 10.703 4.370 1.00 77.06 92 THR A C 1
ATOM 734 O O . THR A 1 92 ? 6.029 10.618 5.149 1.00 77.06 92 THR A O 1
ATOM 737 N N . GLY A 1 93 ? 8.072 11.419 4.661 1.00 67.75 93 GLY A N 1
ATOM 738 C CA . GLY A 1 93 ? 8.238 12.124 5.940 1.00 67.75 93 GLY A CA 1
ATOM 739 C C . GLY A 1 93 ? 7.332 13.352 6.106 1.00 67.75 93 GLY A C 1
ATOM 740 O O . GLY A 1 93 ? 6.878 13.630 7.211 1.00 67.75 93 GLY A O 1
ATOM 741 N N . THR A 1 94 ? 7.016 14.051 5.012 1.00 72.44 94 THR A N 1
ATOM 742 C CA . THR A 1 94 ? 6.373 15.379 5.039 1.00 72.44 94 THR A CA 1
ATOM 743 C C . THR A 1 94 ? 4.846 15.324 5.035 1.00 72.44 94 THR A C 1
ATOM 745 O O . THR A 1 94 ? 4.206 15.959 5.862 1.00 72.44 94 THR A O 1
ATOM 748 N N . THR A 1 95 ? 4.241 14.529 4.146 1.00 73.12 95 THR A N 1
ATOM 749 C CA . THR A 1 95 ? 2.772 14.455 3.970 1.00 73.12 95 THR A CA 1
ATOM 750 C C . THR A 1 95 ? 2.117 13.327 4.749 1.00 73.12 95 THR A C 1
ATOM 752 O O . THR A 1 95 ? 0.949 12.993 4.530 1.00 73.12 95 THR A O 1
ATOM 755 N N . PHE A 1 96 ? 2.851 12.752 5.704 1.00 88.25 96 PHE A N 1
ATOM 756 C CA . PHE A 1 96 ? 2.250 11.874 6.692 1.00 88.25 96 PHE A CA 1
ATOM 757 C C . PHE A 1 96 ? 1.585 10.639 6.062 1.00 88.25 96 PH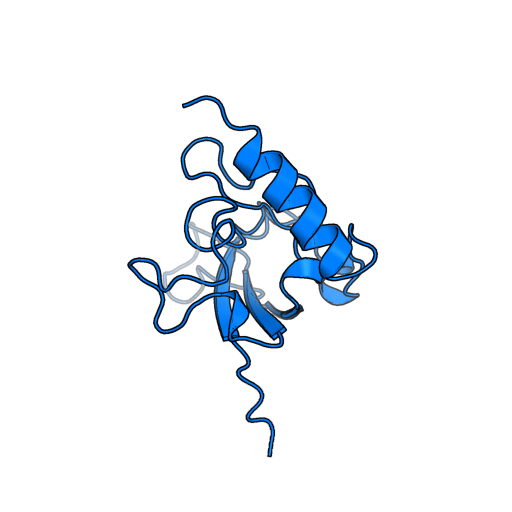E A C 1
ATOM 759 O O . PHE A 1 96 ? 0.524 10.200 6.505 1.00 88.25 96 PHE A O 1
ATOM 766 N N . ALA A 1 97 ? 2.206 10.099 5.013 1.00 92.50 97 ALA A N 1
ATOM 767 C CA . ALA A 1 97 ? 1.668 8.996 4.233 1.00 92.50 97 ALA A CA 1
ATOM 768 C C . ALA A 1 97 ? 1.978 7.634 4.866 1.00 92.50 97 ALA A C 1
ATOM 770 O O . ALA A 1 97 ? 3.099 7.381 5.322 1.00 92.50 97 ALA A O 1
ATOM 771 N N . ILE A 1 98 ? 0.992 6.742 4.838 1.00 96.06 98 ILE A N 1
ATOM 772 C CA . ILE A 1 98 ? 1.163 5.308 5.078 1.00 96.06 98 ILE A CA 1
ATOM 773 C C . ILE A 1 98 ? 1.959 4.739 3.901 1.00 96.06 98 ILE A C 1
ATOM 775 O O . ILE A 1 98 ? 1.622 4.999 2.748 1.00 96.06 98 ILE A O 1
ATOM 779 N N . GLY A 1 99 ? 3.035 4.003 4.166 1.00 96.50 99 GLY A N 1
ATOM 780 C CA . GLY A 1 99 ? 3.792 3.310 3.126 1.00 96.50 99 GLY A CA 1
ATOM 781 C C . GLY A 1 99 ? 3.199 1.936 2.831 1.00 96.50 99 GLY A C 1
ATOM 782 O O . GLY A 1 99 ? 2.583 1.323 3.701 1.00 96.50 99 GLY A O 1
ATOM 783 N N . SER A 1 100 ? 3.404 1.423 1.621 1.00 97.06 100 SER A N 1
ATOM 784 C CA . SER A 1 100 ? 3.076 0.031 1.295 1.00 97.06 100 SER A CA 1
ATOM 785 C C . SER A 1 100 ? 4.199 -0.941 1.654 1.00 97.06 100 SER A C 1
ATOM 787 O O . SER A 1 100 ? 5.347 -0.547 1.882 1.00 97.06 100 SER A O 1
ATOM 789 N N . ILE A 1 101 ? 3.872 -2.230 1.638 1.00 97.75 101 ILE A N 1
ATOM 790 C CA . ILE A 1 101 ? 4.826 -3.319 1.429 1.00 97.75 101 ILE A CA 1
ATOM 791 C C . ILE A 1 101 ? 5.534 -3.084 0.087 1.00 97.75 101 ILE A C 1
ATOM 793 O O . ILE A 1 101 ? 4.937 -2.574 -0.866 1.00 97.75 101 ILE A O 1
ATOM 797 N N . LYS A 1 102 ? 6.832 -3.396 0.027 1.00 97.00 102 LYS A N 1
ATOM 798 C CA . LYS A 1 102 ? 7.677 -3.151 -1.157 1.00 97.00 102 LYS A CA 1
ATOM 799 C C . LYS A 1 102 ? 8.019 -4.408 -1.952 1.00 97.00 102 LYS A C 1
ATOM 801 O O . LYS A 1 102 ? 8.543 -4.283 -3.053 1.00 97.00 102 LYS A O 1
ATOM 806 N N . ASP A 1 103 ? 7.771 -5.580 -1.383 1.00 97.56 103 ASP A N 1
ATOM 807 C CA . ASP A 1 103 ? 7.986 -6.878 -2.023 1.00 97.56 103 ASP A CA 1
ATOM 808 C C . ASP A 1 103 ? 6.787 -7.211 -2.919 1.00 97.56 103 ASP A C 1
ATOM 810 O O . ASP A 1 103 ? 5.647 -7.178 -2.453 1.00 97.56 103 ASP A O 1
ATOM 814 N N . ILE A 1 104 ? 7.034 -7.471 -4.204 1.00 96.06 104 ILE A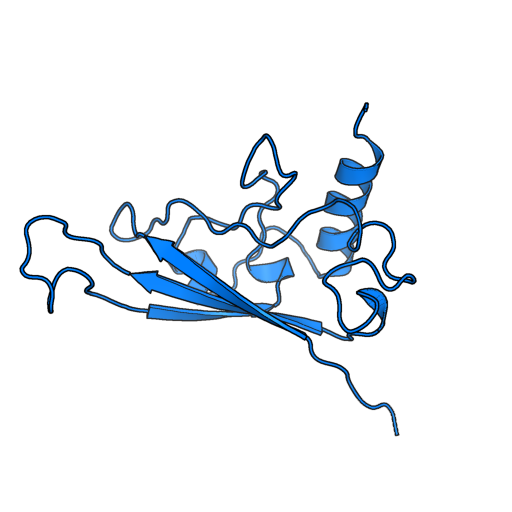 N 1
ATOM 815 C CA . ILE A 1 104 ? 5.958 -7.648 -5.191 1.00 96.06 104 ILE A CA 1
ATOM 816 C C . ILE A 1 104 ? 5.2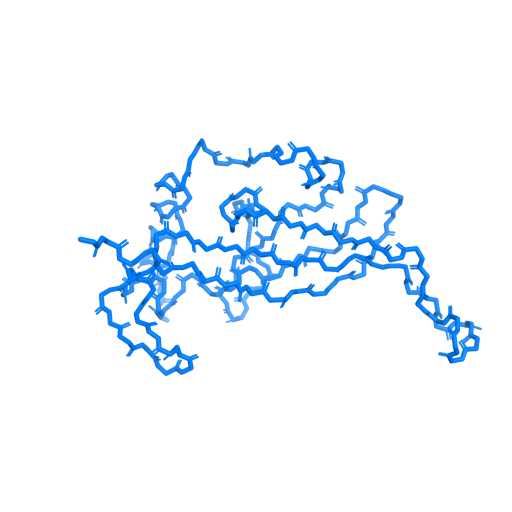28 -8.975 -4.961 1.00 96.06 104 ILE A C 1
ATOM 818 O O . ILE A 1 104 ? 3.999 -9.006 -4.997 1.00 96.06 104 ILE A O 1
ATOM 822 N N . ASP A 1 105 ? 5.943 -10.054 -4.659 1.00 96.75 105 ASP A N 1
ATOM 823 C CA . ASP A 1 105 ? 5.335 -11.358 -4.396 1.00 96.75 105 ASP A CA 1
ATOM 824 C C . ASP A 1 105 ? 4.431 -11.334 -3.162 1.00 96.75 105 ASP A C 1
ATOM 826 O O . ASP A 1 105 ? 3.342 -11.915 -3.189 1.00 96.75 105 ASP A O 1
ATOM 830 N N . LYS A 1 106 ? 4.812 -10.595 -2.113 1.00 97.75 106 LYS A N 1
ATOM 831 C CA . LYS A 1 106 ? 3.925 -10.376 -0.958 1.00 97.75 106 LYS A CA 1
ATOM 832 C C . LYS A 1 106 ? 2.655 -9.621 -1.335 1.00 97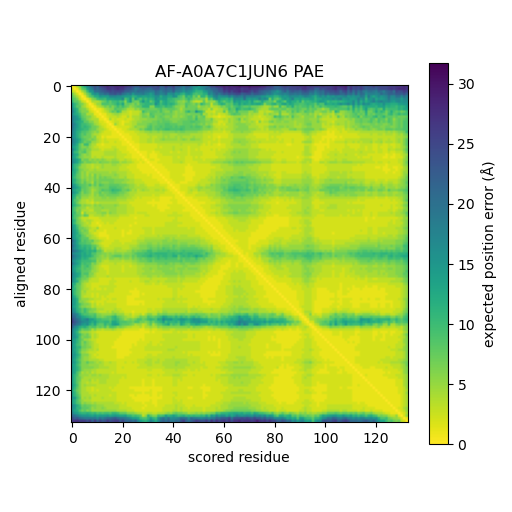.75 106 LYS A C 1
ATOM 834 O O . LYS A 1 106 ? 1.573 -9.988 -0.881 1.00 97.75 106 LYS A O 1
ATOM 839 N N . LEU A 1 107 ? 2.766 -8.597 -2.185 1.00 96.44 107 LEU A N 1
ATOM 840 C CA . LEU A 1 107 ? 1.606 -7.850 -2.683 1.00 96.44 107 LEU A CA 1
ATOM 841 C C . LEU A 1 107 ? 0.670 -8.746 -3.511 1.00 96.44 107 LEU A C 1
ATOM 843 O O . LEU A 1 107 ? -0.542 -8.705 -3.307 1.00 96.44 107 LEU A O 1
ATOM 847 N N . ARG A 1 108 ? 1.221 -9.600 -4.385 1.00 94.94 108 ARG A N 1
ATOM 848 C CA . ARG A 1 108 ? 0.461 -10.573 -5.193 1.00 94.94 108 ARG A CA 1
ATOM 849 C C . ARG A 1 108 ? -0.299 -11.573 -4.330 1.00 94.94 108 ARG A C 1
ATOM 851 O O . ARG A 1 108 ? -1.482 -11.811 -4.550 1.00 94.94 108 ARG A O 1
ATOM 858 N N . LYS A 1 109 ? 0.381 -12.139 -3.332 1.00 96.69 109 LYS A N 1
ATOM 859 C CA . LYS A 1 109 ? -0.173 -13.155 -2.423 1.00 96.69 109 LYS A CA 1
ATOM 860 C C . LYS A 1 109 ? -1.028 -12.569 -1.298 1.00 96.69 109 LYS A C 1
ATOM 862 O O . LYS A 1 109 ? -1.593 -13.324 -0.512 1.00 96.69 109 LYS A O 1
ATOM 867 N N . ALA A 1 110 ? -1.134 -11.241 -1.222 1.00 95.19 110 ALA A N 1
ATOM 868 C CA . ALA A 1 110 ? -1.817 -10.529 -0.147 1.00 95.19 110 ALA A CA 1
ATOM 869 C C . ALA A 1 110 ? -1.263 -10.864 1.255 1.00 95.19 110 ALA A C 1
ATOM 871 O O . ALA A 1 110 ? -2.013 -10.920 2.233 1.00 95.19 110 ALA A O 1
ATOM 872 N N . GLU A 1 111 ? 0.051 -11.090 1.350 1.00 97.62 111 GLU A N 1
ATOM 873 C CA . GLU A 1 111 ? 0.763 -11.367 2.602 1.00 97.62 111 GLU A CA 1
ATOM 874 C C . GLU A 1 111 ? 0.932 -10.072 3.412 1.00 97.62 111 GLU A C 1
ATOM 876 O O . GLU A 1 111 ? 1.942 -9.371 3.315 1.00 97.62 111 GLU A O 1
ATOM 881 N N . ALA A 1 112 ? -0.096 -9.740 4.192 1.00 97.50 112 ALA A N 1
ATOM 882 C CA . ALA A 1 112 ? -0.182 -8.505 4.963 1.00 97.50 112 ALA A CA 1
ATOM 883 C C . ALA A 1 112 ? 0.771 -8.468 6.176 1.00 97.50 112 ALA A C 1
ATOM 885 O O . ALA A 1 112 ? 1.020 -9.479 6.830 1.00 97.50 112 ALA A O 1
ATOM 886 N N . GLU A 1 113 ? 1.238 -7.269 6.549 1.00 98.19 113 GLU A N 1
ATOM 887 C CA . GLU A 1 113 ? 1.963 -7.038 7.818 1.00 98.19 113 GLU A CA 1
ATOM 888 C C . GLU A 1 113 ? 1.038 -6.919 9.047 1.00 98.19 113 GLU A C 1
ATOM 890 O O . GLU A 1 113 ? 1.506 -6.927 10.195 1.00 98.19 113 GLU A O 1
ATOM 895 N N . PHE A 1 114 ? -0.263 -6.759 8.805 1.00 98.25 114 PHE A N 1
ATOM 896 C CA . PHE A 1 114 ? -1.310 -6.613 9.812 1.00 98.25 114 PHE A CA 1
ATOM 897 C C . PHE A 1 114 ? -2.174 -7.867 9.858 1.00 98.25 114 PHE A C 1
ATOM 899 O O . PHE A 1 114 ? -2.365 -8.531 8.841 1.00 98.25 114 PHE A O 1
ATOM 906 N N . LYS A 1 115 ? -2.713 -8.188 11.036 1.00 97.75 115 LYS A N 1
ATOM 907 C CA . LYS A 1 115 ? -3.562 -9.379 11.206 1.00 97.75 115 LYS A CA 1
ATOM 908 C C . LYS A 1 115 ? -4.929 -9.217 10.541 1.00 97.75 115 LYS A C 1
ATOM 910 O O . LYS A 1 115 ? -5.480 -10.179 10.016 1.00 97.75 115 LYS A O 1
ATOM 915 N N . ASN A 1 116 ? -5.479 -8.009 10.605 1.00 97.75 116 ASN A N 1
ATOM 916 C CA . ASN A 1 116 ? -6.772 -7.623 10.056 1.00 97.75 116 ASN A CA 1
ATOM 917 C C . ASN A 1 116 ? -6.829 -6.090 9.891 1.00 97.75 116 ASN A C 1
ATOM 919 O O . ASN A 1 116 ? -5.866 -5.381 10.200 1.00 97.75 116 ASN A O 1
ATOM 923 N N . GLU A 1 117 ? -7.958 -5.581 9.399 1.00 97.12 117 GLU A N 1
ATOM 924 C CA . GLU A 1 117 ? -8.181 -4.144 9.210 1.00 97.12 117 GLU A CA 1
ATOM 925 C C . GLU A 1 117 ? -8.128 -3.358 10.524 1.00 97.12 117 GLU A C 1
ATOM 927 O O . GLU A 1 117 ? -7.502 -2.303 10.582 1.00 97.12 117 GLU A O 1
ATOM 932 N N . GLU A 1 118 ? -8.692 -3.899 11.603 1.00 97.69 118 GLU A N 1
ATOM 933 C CA . GLU A 1 118 ? -8.688 -3.246 12.912 1.00 97.69 118 GLU A CA 1
ATOM 934 C C . GLU A 1 118 ? -7.259 -3.037 13.454 1.00 97.69 118 GLU A C 1
ATOM 936 O O . GLU A 1 118 ? -6.929 -1.951 13.933 1.00 97.69 118 GLU A O 1
ATOM 941 N N . ASP A 1 119 ? -6.380 -4.037 13.334 1.00 98.50 119 ASP A N 1
ATOM 942 C CA . ASP A 1 119 ? -4.959 -3.949 13.705 1.00 98.50 119 ASP A CA 1
ATOM 943 C C . ASP A 1 119 ? -4.238 -2.857 12.896 1.00 98.50 119 ASP A C 1
ATOM 945 O O . ASP A 1 119 ? -3.511 -2.025 13.451 1.00 98.50 119 ASP A O 1
ATOM 949 N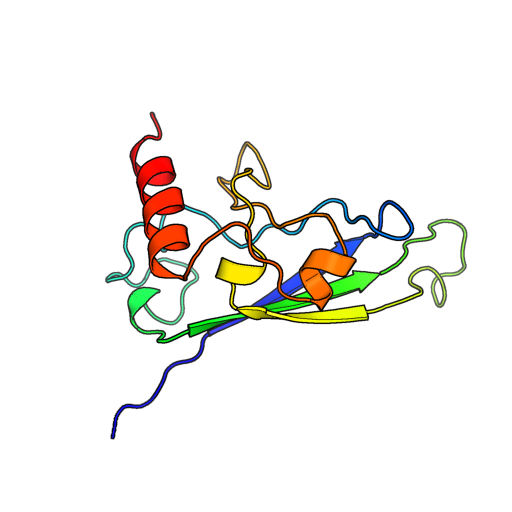 N . PHE A 1 120 ? -4.504 -2.794 11.588 1.00 98.25 120 PHE A N 1
ATOM 950 C CA . PHE A 1 120 ? -4.001 -1.740 10.706 1.00 98.25 120 PHE A CA 1
ATOM 951 C C . PHE A 1 120 ? -4.458 -0.342 11.145 1.00 98.25 120 PHE A C 1
ATOM 953 O O . PHE A 1 120 ? -3.633 0.572 11.289 1.00 98.25 120 PHE A O 1
ATOM 960 N N . GLU A 1 121 ? -5.756 -0.163 11.384 1.00 97.69 121 GLU A N 1
ATOM 961 C CA . GLU A 1 121 ? -6.317 1.125 11.776 1.00 97.69 121 GLU A CA 1
ATOM 962 C C . GLU A 1 121 ? -5.814 1.573 13.142 1.00 97.69 121 GLU A C 1
ATOM 964 O O . GLU A 1 121 ? -5.383 2.719 13.297 1.00 97.69 121 GLU A O 1
ATOM 969 N N . ASN A 1 122 ? -5.805 0.672 14.122 1.00 97.88 122 ASN A N 1
ATOM 970 C CA . ASN A 1 122 ? -5.331 0.958 15.468 1.00 97.88 122 ASN A CA 1
ATOM 971 C C . ASN A 1 122 ? -3.857 1.366 15.466 1.00 97.88 122 ASN A C 1
ATOM 973 O O . ASN A 1 122 ? -3.498 2.378 16.079 1.00 97.88 122 ASN A O 1
ATOM 977 N N . TYR A 1 123 ? -3.010 0.640 14.729 1.00 97.94 123 TYR A N 1
ATOM 978 C CA . TYR A 1 123 ? -1.594 0.969 14.592 1.00 97.94 123 TYR A CA 1
ATOM 979 C C . TYR A 1 123 ? 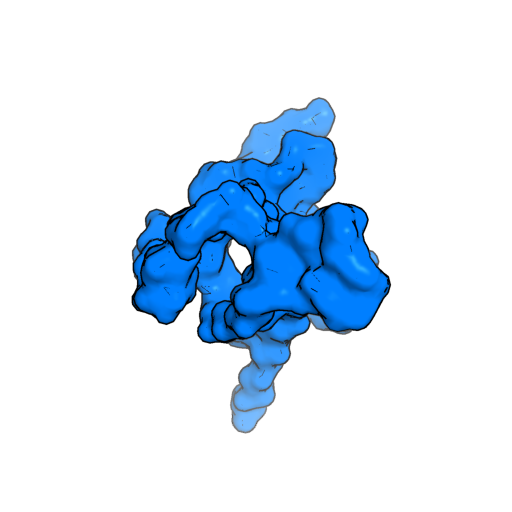-1.392 2.380 14.018 1.00 97.94 123 TYR A C 1
ATOM 981 O O . TYR A 1 123 ? -0.718 3.225 14.624 1.00 97.94 123 TYR A O 1
ATOM 989 N N . TRP A 1 124 ? -2.000 2.668 12.865 1.00 97.00 124 TRP A N 1
ATOM 990 C CA . TRP A 1 124 ? -1.773 3.929 12.161 1.00 97.00 124 TRP A CA 1
ATOM 991 C C . TRP A 1 124 ? -2.468 5.123 12.818 1.00 97.00 124 TRP A C 1
ATOM 993 O O . TRP A 1 124 ? -1.884 6.210 12.857 1.00 97.00 124 TRP A O 1
ATOM 1003 N N . ARG A 1 125 ? -3.651 4.942 13.421 1.00 96.44 125 ARG A N 1
ATOM 1004 C CA . ARG A 1 125 ? -4.317 6.000 14.199 1.00 96.44 125 ARG A CA 1
ATOM 1005 C C . ARG A 1 125 ? -3.546 6.322 15.474 1.00 96.44 125 ARG A C 1
ATOM 1007 O O . ARG A 1 125 ? -3.389 7.500 15.793 1.00 96.44 125 ARG A O 1
ATOM 1014 N N . LYS A 1 126 ? -2.995 5.322 16.178 1.00 96.25 126 LYS A N 1
ATOM 1015 C CA . LYS A 1 126 ? -2.107 5.559 17.332 1.00 96.25 126 LYS A CA 1
ATOM 1016 C C . LYS A 1 126 ? -0.902 6.407 16.922 1.00 96.25 126 LYS A C 1
ATOM 1018 O O . LYS A 1 126 ? -0.605 7.406 17.576 1.00 96.25 126 LYS A O 1
ATOM 1023 N N . ARG A 1 127 ? -0.254 6.062 15.805 1.00 94.00 127 ARG A N 1
ATOM 1024 C CA . ARG A 1 127 ? 0.880 6.829 15.267 1.00 94.00 127 ARG A CA 1
ATOM 1025 C C . ARG A 1 127 ? 0.489 8.245 14.835 1.00 94.00 127 ARG A C 1
ATOM 1027 O O . ARG A 1 127 ? 1.251 9.177 15.070 1.00 94.00 127 ARG A O 1
ATOM 1034 N N . GLY A 1 128 ? -0.684 8.420 14.228 1.00 93.12 128 GLY A N 1
ATOM 1035 C CA . GLY A 1 128 ? -1.193 9.728 13.807 1.00 93.12 128 GLY A CA 1
ATOM 1036 C C . GLY A 1 128 ? -1.499 10.663 14.976 1.00 93.12 128 GLY A C 1
ATOM 1037 O O . GLY A 1 128 ? -1.132 11.832 14.916 1.00 93.12 128 GLY A O 1
ATOM 1038 N N . ARG A 1 129 ? -2.090 10.144 16.062 1.00 92.69 129 ARG A N 1
ATOM 1039 C CA . ARG A 1 129 ? -2.348 10.906 17.301 1.00 92.69 129 ARG A CA 1
ATOM 1040 C C . ARG A 1 129 ? -1.069 11.270 18.054 1.00 92.69 129 ARG A C 1
ATOM 1042 O O . ARG A 1 129 ? -1.010 12.323 18.670 1.00 92.69 129 ARG A O 1
ATOM 1049 N N . GLY A 1 130 ? -0.045 10.416 17.988 1.00 87.00 130 GLY A N 1
ATOM 1050 C CA . GLY A 1 130 ? 1.259 10.651 18.618 1.00 87.00 130 GLY A CA 1
ATOM 1051 C C . GLY A 1 130 ? 2.124 11.715 17.933 1.00 87.00 130 GLY A C 1
ATOM 1052 O O . GLY A 1 130 ? 3.256 11.945 18.358 1.00 87.00 130 GLY A O 1
ATOM 1053 N N . ARG A 1 131 ? 1.631 12.361 16.871 1.00 77.06 131 ARG A N 1
ATOM 1054 C CA . ARG A 1 131 ? 2.331 13.472 16.229 1.00 77.06 131 ARG A CA 1
ATOM 1055 C C . ARG A 1 131 ? 2.373 14.691 17.142 1.00 77.06 131 ARG A C 1
ATOM 1057 O O . ARG A 1 131 ? 1.331 15.245 17.483 1.00 77.06 131 ARG A O 1
ATOM 1064 N N . ARG A 1 132 ? 3.578 15.162 17.457 1.00 59.75 132 ARG A N 1
ATOM 1065 C CA . ARG A 1 132 ? 3.770 16.554 17.877 1.00 59.75 132 ARG A CA 1
ATOM 1066 C C . ARG A 1 132 ? 3.601 17.447 16.645 1.00 59.75 132 ARG A C 1
ATOM 1068 O O . ARG A 1 132 ? 4.059 17.068 15.566 1.00 59.75 132 ARG A O 1
ATOM 1075 N N . ARG A 1 133 ? 2.858 18.544 16.813 1.00 54.44 133 ARG A N 1
ATOM 1076 C CA . ARG A 1 133 ? 2.756 19.609 15.808 1.00 54.44 133 ARG A CA 1
ATOM 1077 C C . ARG A 1 133 ? 4.124 20.224 15.559 1.00 54.44 133 ARG A C 1
ATOM 1079 O O . ARG A 1 133 ? 4.885 20.322 16.547 1.00 54.44 133 ARG A O 1
#

Mean predicted aligned error: 4.97 Å

Radius of gyration: 16.0 Å; Cα contacts (8 Å, |Δi|>4): 258; chains: 1; bounding box: 47×33×46 Å

Foldseek 3Di:
DLPAAEAEDEWEWEAPDPFWTLWTFLDALEDLLLCQVDDGPPRPHRVVSHPFYKYWYWYWHADPPDPPVPRTHPIDIQIDTSQLQFDLDASDDPRRTTTGDTGRVSSNVSVGPAPDPVRSSVSSSVVRVPDDD

Nearest PDB structures (foldseek):
  1b97-assembly1_B  TM=8.689E-01  e=1.494E-09  Escherichia coli
  1b96-assembly1_B  TM=8.683E-01  e=1.796E-09  Escherichia coli
  2ge5-assembly1_B  TM=8.610E-01  e=1.796E-09  Escherichia coli
  1bgb-assembly1_B  TM=8.318E-01  e=1.958E-08  Escherichia coli
  2rve-assembly2_B  TM=8.089E-01  e=2.414E-07  Escherichia coli

Sequence (133 aa):
MLFAHKGSNLLTINRISKNRISGFTVGSFAGYFLHPEKKMPGCKFPYGEFDEHWIIGFIYTWNPEADSLHMVSDAEVIVQPKWKIASKSTGTGTTFAIGSIKDIDKLRKAEAEFKNEEDFENYWRKRGRGRRR